Protein AF-A0A1H9B2A1-F1 (afdb_monomer)

Mean predicted aligned error: 6.53 Å

Radius of gyration: 15.72 Å; Cα contacts (8 Å, |Δi|>4): 58; chains: 1; bounding box: 48×24×34 Å

Structure (mmCIF, N/CA/C/O backbone):
data_AF-A0A1H9B2A1-F1
#
_entry.id   AF-A0A1H9B2A1-F1
#
loop_
_atom_site.group_PDB
_atom_site.id
_atom_site.type_symbol
_atom_site.label_atom_id
_atom_site.label_alt_id
_atom_site.label_comp_id
_atom_site.label_asym_id
_atom_site.label_entity_id
_atom_site.label_seq_id
_atom_site.pdbx_PDB_ins_code
_atom_site.Cartn_x
_atom_site.Cartn_y
_atom_site.Cartn_z
_atom_site.occupancy
_atom_site.B_iso_or_equiv
_atom_site.auth_seq_id
_atom_site.auth_comp_id
_atom_site.auth_asym_id
_atom_site.auth_atom_id
_atom_site.pdbx_PDB_model_num
ATOM 1 N N . MET A 1 1 ? 18.546 11.453 11.276 1.00 43.19 1 MET A N 1
ATOM 2 C CA . MET A 1 1 ? 18.548 10.022 10.905 1.00 43.19 1 MET A CA 1
ATOM 3 C C . MET A 1 1 ? 17.117 9.640 10.568 1.00 43.19 1 MET A C 1
ATOM 5 O O . MET A 1 1 ? 16.253 9.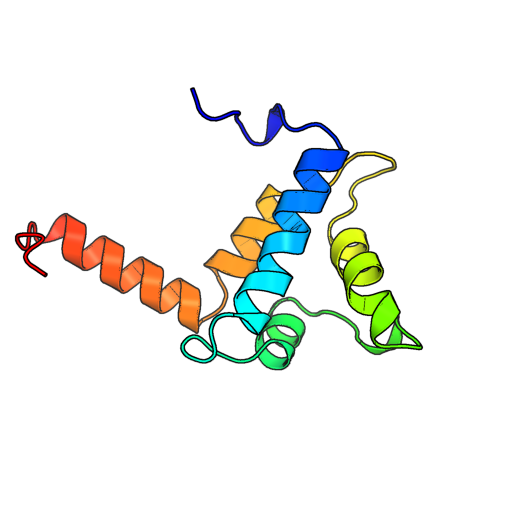992 11.368 1.00 43.19 1 MET A O 1
ATOM 9 N N . PRO A 1 2 ? 16.838 9.033 9.402 1.00 58.47 2 PRO A N 1
ATOM 10 C CA . PRO A 1 2 ? 15.506 8.504 9.115 1.00 58.47 2 PRO A CA 1
ATOM 11 C C . PRO A 1 2 ? 15.144 7.455 10.176 1.00 58.47 2 PRO A C 1
ATOM 13 O O . PRO A 1 2 ? 16.012 6.695 10.608 1.00 58.47 2 PRO A O 1
ATOM 16 N N . LYS A 1 3 ? 13.893 7.460 10.648 1.00 68.06 3 LYS A N 1
ATOM 17 C CA . LYS A 1 3 ? 13.412 6.449 11.600 1.00 68.06 3 LYS A CA 1
ATOM 18 C C . LYS A 1 3 ? 13.384 5.088 10.911 1.00 68.06 3 LYS A C 1
ATOM 20 O O . LYS A 1 3 ? 12.972 5.005 9.755 1.00 68.06 3 LYS A O 1
ATOM 25 N N . GLN A 1 4 ? 13.781 4.032 11.616 1.00 74.19 4 GLN A N 1
ATOM 26 C CA . GLN A 1 4 ? 13.534 2.677 11.128 1.00 74.19 4 GLN A CA 1
ATOM 27 C C . GLN A 1 4 ? 12.030 2.386 11.176 1.00 74.19 4 GLN A C 1
ATOM 29 O O . GLN A 1 4 ? 11.312 2.945 12.007 1.00 74.19 4 GLN A O 1
ATOM 34 N N . ILE A 1 5 ? 11.544 1.493 10.307 1.00 72.31 5 ILE A N 1
ATOM 35 C CA . ILE A 1 5 ? 10.123 1.097 10.268 1.00 72.31 5 ILE A CA 1
ATOM 36 C C . ILE A 1 5 ? 9.651 0.580 11.642 1.00 72.31 5 ILE A C 1
ATOM 38 O O . ILE A 1 5 ? 8.520 0.844 12.060 1.00 72.31 5 ILE A O 1
ATOM 42 N N . SER A 1 6 ? 10.544 -0.072 12.394 1.00 73.25 6 SER A N 1
ATOM 43 C CA . SER A 1 6 ? 10.311 -0.538 13.767 1.00 73.25 6 SER A CA 1
ATOM 44 C C . SER A 1 6 ? 10.024 0.575 14.782 1.00 73.25 6 SER A C 1
ATOM 46 O O . SER A 1 6 ? 9.397 0.298 15.805 1.00 73.25 6 SER A O 1
ATOM 48 N N . ASP A 1 7 ? 10.440 1.811 14.499 1.00 85.06 7 ASP A N 1
ATOM 49 C CA . ASP A 1 7 ? 10.350 2.961 15.409 1.00 85.06 7 ASP A CA 1
ATOM 50 C C . ASP A 1 7 ? 9.150 3.871 15.102 1.00 85.06 7 ASP A C 1
ATOM 52 O O . ASP A 1 7 ? 8.933 4.887 15.771 1.00 85.06 7 ASP A O 1
ATOM 56 N N . LEU A 1 8 ? 8.370 3.532 14.072 1.00 88.88 8 LEU A N 1
ATOM 57 C CA . LEU A 1 8 ? 7.188 4.291 13.688 1.00 88.88 8 LEU A CA 1
ATOM 58 C C . LEU A 1 8 ? 6.072 4.099 14.715 1.00 88.88 8 LEU A C 1
ATOM 60 O O . LEU A 1 8 ? 5.691 2.981 15.074 1.00 88.88 8 LEU A O 1
ATOM 64 N N . THR A 1 9 ? 5.488 5.211 15.145 1.00 94.62 9 THR A N 1
ATOM 65 C CA . THR A 1 9 ? 4.257 5.206 15.929 1.00 94.62 9 THR A CA 1
ATOM 66 C C . THR A 1 9 ? 3.110 4.589 15.121 1.00 94.62 9 THR A C 1
ATOM 68 O O . THR A 1 9 ? 3.125 4.607 13.888 1.00 94.62 9 THR A O 1
ATOM 71 N N . PRO A 1 10 ? 2.036 4.115 15.778 1.00 93.50 10 PRO A N 1
ATOM 72 C CA . PRO A 1 10 ? 0.885 3.557 15.071 1.00 93.50 10 PRO A CA 1
ATOM 73 C C . PRO A 1 10 ? 0.233 4.528 14.085 1.00 93.50 10 PRO A C 1
ATOM 75 O O . PRO A 1 10 ? -0.443 4.090 13.162 1.00 93.50 10 PRO A O 1
ATOM 78 N N . ARG A 1 11 ? 0.378 5.839 14.304 1.00 94.31 11 ARG A N 1
ATOM 79 C CA . ARG A 1 11 ? -0.089 6.867 13.375 1.00 94.31 11 ARG A CA 1
ATOM 80 C C . ARG A 1 11 ? 0.814 6.928 12.145 1.00 94.31 11 ARG A C 1
ATOM 82 O O . ARG A 1 11 ? 0.310 6.775 11.045 1.00 94.31 11 ARG A O 1
ATOM 89 N N . GLU A 1 12 ? 2.124 7.046 12.348 1.00 94.31 12 GLU A N 1
ATOM 90 C CA . GLU A 1 12 ? 3.106 7.085 11.257 1.00 94.31 12 GLU A CA 1
ATOM 91 C C . GLU A 1 12 ? 3.029 5.831 10.370 1.00 94.31 12 GLU A C 1
ATOM 93 O O . GLU A 1 12 ? 3.090 5.941 9.154 1.00 94.31 12 GLU A O 1
ATOM 98 N N . GLN A 1 13 ? 2.800 4.648 10.949 1.00 94.88 13 GLN A N 1
ATOM 99 C CA . GLN A 1 13 ? 2.596 3.418 10.171 1.00 94.88 13 GLN A CA 1
ATOM 100 C C . GLN A 1 13 ? 1.374 3.498 9.243 1.00 94.88 13 GLN A C 1
ATOM 102 O O . GLN A 1 13 ? 1.441 3.059 8.098 1.00 94.88 13 GLN A O 1
ATOM 107 N N . LYS A 1 14 ? 0.251 4.051 9.726 1.00 94.31 14 LYS A N 1
ATOM 108 C CA . LYS A 1 14 ? -0.939 4.254 8.884 1.00 94.31 14 LYS A CA 1
ATOM 109 C C . LYS A 1 14 ? -0.666 5.268 7.790 1.00 94.31 14 LYS A C 1
ATOM 111 O O . LYS A 1 14 ? -1.103 5.044 6.672 1.00 94.31 14 LYS A O 1
ATOM 116 N N . ASP A 1 15 ? 0.015 6.356 8.132 1.00 94.25 15 ASP A N 1
ATOM 117 C CA . ASP A 1 15 ? 0.302 7.443 7.201 1.00 94.25 15 ASP A CA 1
ATOM 118 C C . ASP A 1 15 ? 1.189 6.939 6.048 1.00 94.25 15 ASP A C 1
ATOM 120 O O . ASP A 1 15 ? 0.881 7.218 4.895 1.00 94.25 15 ASP A O 1
ATOM 124 N N . VAL A 1 16 ? 2.196 6.100 6.334 1.00 93.88 16 VAL A N 1
ATOM 125 C CA . VAL A 1 16 ? 3.015 5.424 5.304 1.00 93.88 16 VAL A CA 1
ATOM 126 C C . VAL A 1 16 ? 2.174 4.494 4.431 1.00 93.88 16 VAL A C 1
ATOM 128 O O . VAL A 1 16 ? 2.264 4.534 3.214 1.00 93.88 16 VAL A O 1
ATOM 131 N N . ILE A 1 17 ? 1.323 3.656 5.025 1.00 94.75 17 ILE A N 1
ATOM 132 C CA . ILE A 1 17 ? 0.479 2.751 4.232 1.00 94.75 17 ILE A CA 1
ATOM 133 C C . ILE A 1 17 ? -0.484 3.553 3.346 1.00 94.75 17 ILE A C 1
ATOM 135 O O . ILE A 1 17 ? -0.713 3.197 2.197 1.00 94.75 17 ILE A O 1
ATOM 139 N N . LEU A 1 18 ? -1.056 4.642 3.861 1.00 93.62 18 LEU A N 1
ATOM 140 C CA . LEU A 1 18 ? -1.976 5.486 3.105 1.00 93.62 18 LEU A CA 1
ATOM 141 C C . LEU A 1 18 ? -1.290 6.277 1.994 1.00 93.62 18 LEU A C 1
ATOM 143 O O . LEU A 1 18 ? -1.951 6.533 0.990 1.00 93.62 18 LEU A O 1
ATOM 147 N N . SER A 1 19 ? -0.012 6.644 2.140 1.00 91.56 19 SER A N 1
ATOM 148 C CA . SER A 1 19 ? 0.696 7.376 1.085 1.00 91.56 19 SER A CA 1
ATOM 149 C C . SER A 1 19 ? 0.753 6.572 -0.210 1.00 91.56 19 SER A C 1
ATOM 151 O O . SER A 1 19 ? 0.554 7.146 -1.270 1.00 91.56 19 SER A O 1
ATOM 153 N N . PHE A 1 20 ? 0.849 5.240 -0.126 1.00 88.38 20 PHE A N 1
ATOM 154 C CA . PHE A 1 20 ? 0.817 4.380 -1.311 1.00 88.38 20 PHE A CA 1
ATOM 155 C C . PHE A 1 20 ? -0.473 4.526 -2.120 1.00 88.38 20 PHE A C 1
ATOM 157 O O . PHE A 1 20 ? -0.428 4.386 -3.328 1.00 88.38 20 PHE A O 1
ATOM 164 N N . LEU A 1 21 ? -1.623 4.810 -1.490 1.00 85.12 21 LEU A N 1
ATOM 165 C CA . LEU A 1 21 ? -2.869 5.084 -2.221 1.00 85.12 21 LEU A CA 1
ATOM 166 C C . LEU A 1 21 ? -2.891 6.478 -2.856 1.00 85.12 21 LEU A C 1
ATOM 168 O O . LEU A 1 21 ? -3.574 6.667 -3.859 1.00 85.12 21 LEU A O 1
ATOM 172 N N . ILE A 1 22 ? -2.219 7.447 -2.234 1.00 81.19 22 ILE A N 1
ATOM 173 C CA . ILE A 1 22 ? -2.173 8.837 -2.702 1.00 81.19 22 ILE A CA 1
ATOM 174 C C . ILE A 1 22 ? -1.292 8.936 -3.946 1.00 81.19 22 ILE A C 1
ATOM 176 O O . ILE A 1 22 ? -1.673 9.628 -4.882 1.00 81.19 22 ILE A O 1
ATOM 180 N N . ASP A 1 23 ? -0.200 8.172 -4.008 1.00 78.81 23 ASP A N 1
ATOM 181 C CA . ASP A 1 23 ? 0.703 8.174 -5.163 1.00 78.81 23 ASP A CA 1
ATOM 182 C C . ASP A 1 23 ? -0.025 7.793 -6.471 1.00 78.81 23 ASP A C 1
ATOM 184 O O . ASP A 1 23 ? 0.242 8.380 -7.515 1.00 78.81 23 ASP A O 1
ATOM 188 N N . PHE A 1 24 ? -1.038 6.915 -6.414 1.00 74.00 24 PHE A N 1
ATOM 189 C CA . PHE A 1 24 ? -1.903 6.595 -7.566 1.00 74.00 24 PHE A CA 1
ATOM 190 C C . PHE A 1 24 ? -2.851 7.721 -7.990 1.00 74.00 24 PHE A C 1
ATOM 192 O O . PHE A 1 24 ? -3.364 7.698 -9.104 1.00 74.00 24 PHE A O 1
ATOM 199 N N . ALA A 1 25 ? -3.171 8.654 -7.093 1.00 66.06 25 ALA A N 1
ATOM 200 C CA . ALA A 1 25 ? -3.999 9.809 -7.430 1.00 66.06 25 ALA A CA 1
ATOM 201 C C . ALA A 1 25 ? -3.177 10.919 -8.102 1.00 66.06 25 ALA A C 1
ATOM 203 O O . ALA A 1 25 ? -3.744 11.710 -8.856 1.00 66.06 25 ALA A O 1
ATOM 204 N N . ASP A 1 26 ? -1.870 10.959 -7.829 1.00 65.06 26 ASP A N 1
ATOM 205 C CA . ASP A 1 26 ? -0.961 12.007 -8.295 1.00 65.06 26 ASP A CA 1
ATOM 206 C C . ASP A 1 26 ? -0.136 11.590 -9.534 1.00 65.06 26 ASP A C 1
ATOM 208 O O . ASP A 1 26 ? 0.318 12.463 -10.277 1.00 65.06 26 ASP A O 1
ATOM 212 N N . HIS A 1 27 ? 0.024 10.285 -9.808 1.00 63.72 27 HIS A N 1
ATOM 213 C CA . HIS A 1 27 ? 0.839 9.763 -10.913 1.00 63.72 27 HIS A CA 1
ATOM 214 C C . HIS A 1 27 ? 0.078 8.749 -11.794 1.00 63.72 27 HIS A C 1
ATOM 216 O O . HIS A 1 27 ? -0.068 7.584 -11.439 1.00 63.72 27 HIS A O 1
ATOM 222 N N . ASP A 1 28 ? -0.346 9.180 -12.990 1.00 59.75 28 ASP A N 1
ATOM 223 C CA . ASP A 1 28 ? -1.037 8.345 -14.000 1.00 59.75 28 ASP A CA 1
ATOM 224 C C . ASP A 1 28 ? -0.096 7.380 -14.767 1.00 59.75 28 ASP A C 1
ATOM 226 O O . ASP A 1 28 ? -0.552 6.570 -15.576 1.00 59.75 28 ASP A O 1
ATOM 230 N N . GLU A 1 29 ? 1.226 7.477 -14.579 1.00 61.25 29 GLU A N 1
ATOM 231 C CA . GLU A 1 29 ? 2.209 6.896 -15.512 1.00 61.25 29 GLU A CA 1
ATOM 232 C C . GLU A 1 29 ? 2.618 5.445 -15.203 1.00 61.25 29 GLU A C 1
ATOM 234 O O . GLU A 1 29 ? 2.993 4.714 -16.121 1.00 61.25 29 GLU A O 1
ATOM 239 N N . GLU A 1 30 ? 2.519 4.990 -13.949 1.00 66.06 30 GLU A N 1
ATOM 240 C CA . GLU A 1 30 ? 3.045 3.679 -13.522 1.00 66.06 30 GLU A CA 1
ATOM 241 C C . GLU A 1 30 ? 1.948 2.622 -13.282 1.00 66.06 30 GLU A C 1
ATOM 243 O O . GLU A 1 30 ? 2.230 1.527 -12.808 1.00 66.06 30 GLU A O 1
ATOM 248 N N . GLY A 1 31 ? 0.702 2.904 -13.683 1.00 71.62 31 GLY A N 1
ATOM 249 C CA . GLY A 1 31 ? -0.444 1.988 -13.631 1.00 71.62 31 GLY A CA 1
ATOM 250 C C . GLY A 1 31 ? -1.600 2.513 -12.777 1.00 71.62 31 GLY A C 1
ATOM 251 O O . GLY A 1 31 ? -1.463 3.492 -12.053 1.00 71.62 31 GLY A O 1
ATOM 252 N N . ASP A 1 32 ? -2.768 1.874 -12.870 1.00 84.56 32 ASP A N 1
ATOM 253 C CA . ASP A 1 32 ? -3.968 2.348 -12.175 1.00 84.56 32 ASP A CA 1
ATOM 254 C C . ASP A 1 32 ? -4.173 1.679 -10.806 1.00 84.56 32 ASP A C 1
ATOM 256 O O . ASP A 1 32 ? -3.806 0.520 -10.579 1.00 84.56 32 ASP A O 1
ATOM 260 N N . LEU A 1 33 ? -4.838 2.400 -9.899 1.00 88.12 33 LEU A N 1
ATOM 261 C CA . LEU A 1 33 ? -5.152 1.935 -8.549 1.00 88.12 33 LEU A CA 1
ATOM 262 C C . LEU A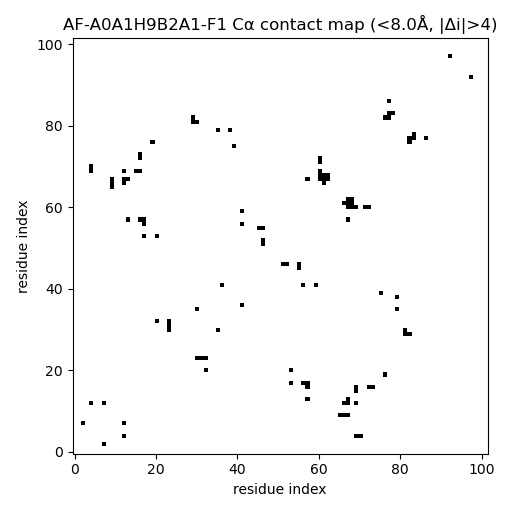 1 33 ? -5.886 0.581 -8.525 1.00 88.12 33 LEU A C 1
ATOM 264 O O . LEU A 1 33 ? -5.635 -0.229 -7.634 1.00 88.12 33 LEU A O 1
ATOM 268 N N . LEU A 1 34 ? -6.802 0.311 -9.462 1.00 89.62 34 LEU A N 1
ATOM 269 C CA . LEU A 1 34 ? -7.564 -0.942 -9.459 1.00 89.62 34 LEU A CA 1
ATOM 270 C C . LEU A 1 34 ? -6.660 -2.135 -9.774 1.00 89.62 34 LEU A C 1
ATOM 272 O O . LEU A 1 34 ? -6.800 -3.179 -9.137 1.00 89.62 34 LEU A O 1
ATOM 276 N N . SER A 1 35 ? -5.709 -1.972 -10.693 1.00 91.06 35 SER A N 1
ATOM 277 C CA . SER A 1 35 ? -4.721 -3.003 -11.020 1.00 91.06 35 SER A CA 1
ATOM 278 C C . SER A 1 35 ? -3.796 -3.323 -9.838 1.00 91.06 35 SER A C 1
ATOM 280 O O . SER A 1 35 ? -3.489 -4.491 -9.588 1.00 91.06 35 SER A O 1
ATOM 282 N N . TYR A 1 36 ? -3.412 -2.314 -9.049 1.00 92.62 36 TYR A N 1
ATOM 283 C CA . TYR A 1 36 ? -2.651 -2.529 -7.821 1.00 92.62 36 TYR A CA 1
ATOM 284 C C . TYR A 1 36 ? -3.489 -3.232 -6.747 1.00 92.62 36 TYR A C 1
ATOM 286 O O . TYR A 1 36 ? -3.024 -4.178 -6.108 1.00 92.62 36 TYR A O 1
ATOM 294 N N . LEU A 1 37 ? -4.749 -2.822 -6.570 1.00 94.25 37 LEU A N 1
ATOM 295 C CA . LEU A 1 37 ? -5.666 -3.481 -5.638 1.00 94.25 37 LEU A CA 1
ATOM 296 C C . LEU A 1 37 ? -5.885 -4.959 -6.002 1.00 94.25 37 LEU A C 1
ATOM 298 O O . LEU A 1 37 ? -5.927 -5.796 -5.098 1.00 94.25 37 LEU A O 1
ATOM 302 N N . ASP A 1 38 ? -5.972 -5.296 -7.290 1.00 94.62 38 ASP A N 1
ATOM 303 C CA . ASP A 1 38 ? -6.037 -6.685 -7.757 1.00 94.62 38 ASP A CA 1
ATOM 304 C C . ASP A 1 38 ? -4.730 -7.445 -7.473 1.00 94.62 38 ASP A C 1
ATOM 306 O O . ASP A 1 38 ? -4.768 -8.530 -6.890 1.00 94.62 38 ASP A O 1
ATOM 310 N N . HIS A 1 39 ? -3.570 -6.839 -7.764 1.00 94.56 39 HIS A N 1
ATOM 311 C CA . HIS A 1 39 ? -2.250 -7.429 -7.503 1.00 94.56 39 HIS A CA 1
ATOM 312 C C . HIS A 1 39 ? -2.077 -7.871 -6.047 1.00 94.56 39 HIS A C 1
ATOM 314 O O . HIS A 1 39 ? -1.658 -8.998 -5.777 1.00 94.56 39 HIS A O 1
ATOM 320 N N . ILE A 1 40 ? -2.444 -7.011 -5.096 1.00 95.75 40 ILE A N 1
ATOM 321 C CA . ILE A 1 40 ? -2.318 -7.327 -3.669 1.00 95.75 40 ILE A CA 1
ATOM 322 C C . ILE A 1 40 ? -3.443 -8.248 -3.168 1.00 95.75 40 ILE A C 1
ATOM 324 O O . ILE A 1 40 ? -3.486 -8.581 -1.978 1.00 95.75 40 ILE A O 1
ATOM 328 N N . GLY A 1 41 ? -4.399 -8.628 -4.020 1.00 96.19 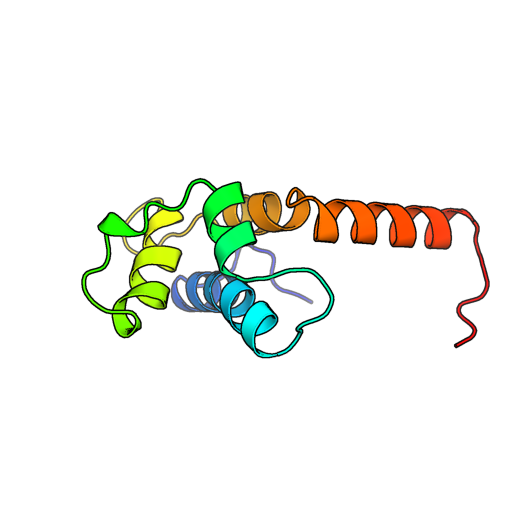41 GLY A N 1
ATOM 329 C CA . GLY A 1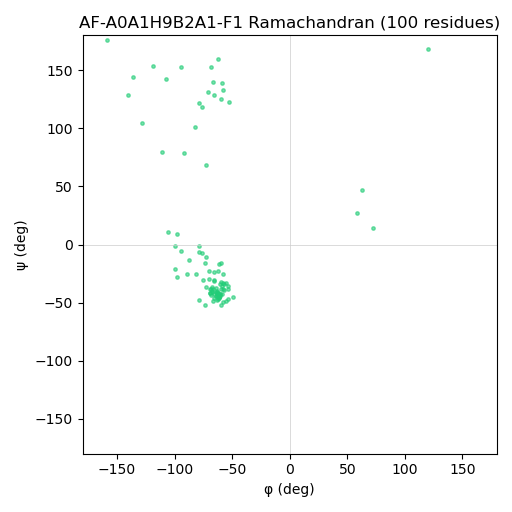 41 ? -5.579 -9.407 -3.651 1.00 96.19 41 GLY A CA 1
ATOM 330 C C . GLY A 1 41 ? -6.471 -8.660 -2.659 1.00 96.19 41 GLY A C 1
ATOM 331 O O . GLY A 1 41 ? -6.820 -9.187 -1.596 1.00 96.19 41 GLY A O 1
ATOM 332 N N . PHE A 1 42 ? -6.753 -7.384 -2.918 1.00 96.25 42 PHE A N 1
ATOM 333 C CA . PHE A 1 42 ? -7.682 -6.590 -2.121 1.00 96.25 42 PHE A CA 1
ATOM 334 C C . PHE A 1 42 ? -9.130 -6.920 -2.507 1.00 96.25 42 PHE A C 1
ATOM 336 O O . PHE A 1 42 ? -9.540 -6.749 -3.651 1.00 96.25 42 PHE A O 1
ATOM 343 N N . ASP A 1 43 ? -9.941 -7.360 -1.544 1.00 94.94 43 ASP A N 1
ATOM 344 C CA . ASP A 1 43 ? -11.352 -7.650 -1.801 1.00 94.94 43 ASP A CA 1
ATOM 345 C C . ASP A 1 43 ? -12.190 -6.367 -1.741 1.00 94.94 43 ASP A C 1
ATOM 347 O O . ASP A 1 43 ? -12.558 -5.903 -0.665 1.00 94.94 43 ASP A O 1
ATOM 351 N N . LEU A 1 44 ? -12.545 -5.806 -2.899 1.00 92.81 44 LEU A N 1
ATOM 352 C CA . LEU A 1 44 ? -13.386 -4.605 -2.988 1.00 92.81 44 LEU A CA 1
ATOM 353 C C . LEU A 1 44 ? -14.791 -4.779 -2.386 1.00 92.81 44 LEU A C 1
ATOM 355 O O . LEU A 1 44 ? -15.447 -3.786 -2.083 1.00 92.81 44 LEU A O 1
ATOM 359 N N . ARG A 1 45 ? -15.270 -6.007 -2.150 1.00 94.25 45 ARG A N 1
ATOM 360 C CA . ARG A 1 45 ? -16.594 -6.245 -1.541 1.00 94.25 45 ARG A CA 1
ATOM 361 C C . ARG A 1 45 ? -16.629 -5.907 -0.051 1.00 94.25 45 ARG A C 1
ATOM 363 O O . ARG A 1 45 ? -17.709 -5.869 0.537 1.00 94.25 45 ARG A O 1
ATOM 370 N N . VAL A 1 46 ? -15.471 -5.670 0.572 1.00 93.81 46 VAL A N 1
ATOM 371 C CA . VAL A 1 46 ? -15.388 -5.265 1.985 1.00 93.81 46 VAL A CA 1
ATOM 372 C C . VAL A 1 46 ? -15.818 -3.816 2.212 1.00 93.81 46 VAL A C 1
ATOM 374 O O . VAL A 1 46 ? -16.087 -3.442 3.353 1.00 93.81 46 VAL A O 1
ATOM 377 N N . ILE A 1 47 ? -15.895 -3.011 1.148 1.00 95.56 47 ILE A N 1
ATOM 378 C CA . ILE A 1 47 ? -16.368 -1.628 1.198 1.00 95.56 47 ILE A CA 1
ATOM 379 C C . ILE A 1 47 ? -17.750 -1.508 0.553 1.00 95.56 47 ILE A C 1
ATOM 381 O O . ILE A 1 47 ? -18.065 -2.151 -0.445 1.00 95.56 47 ILE A O 1
ATOM 385 N N . ARG A 1 48 ? -18.593 -0.659 1.136 1.00 95.56 48 ARG A N 1
ATOM 386 C CA . ARG A 1 48 ? -19.905 -0.258 0.608 1.00 95.56 48 ARG A CA 1
ATOM 387 C C . ARG A 1 48 ? -19.828 1.078 -0.120 1.00 95.56 48 ARG A C 1
ATOM 389 O O . ARG A 1 48 ? -20.628 1.341 -1.015 1.00 95.56 48 ARG A O 1
ATOM 396 N N . HIS A 1 49 ? -18.881 1.928 0.272 1.00 95.25 49 HIS A N 1
ATOM 397 C CA . HIS A 1 49 ? -18.681 3.257 -0.295 1.00 95.25 49 HIS A CA 1
ATOM 398 C C . HIS A 1 49 ? -17.194 3.534 -0.535 1.00 95.25 49 HIS A C 1
ATOM 400 O O . HIS A 1 49 ? -16.363 3.190 0.297 1.00 95.25 49 HIS A O 1
ATOM 406 N N . VAL A 1 50 ? -16.857 4.254 -1.612 1.00 90.12 50 VAL A N 1
ATOM 407 C CA . VAL A 1 50 ? -15.461 4.616 -1.955 1.00 90.12 50 VAL A CA 1
ATOM 408 C C . VAL A 1 50 ? -14.730 5.318 -0.805 1.00 90.12 50 VAL A C 1
ATOM 410 O O . VAL A 1 50 ? -13.558 5.052 -0.568 1.00 90.12 50 VAL A O 1
ATOM 413 N N . LYS A 1 51 ? -15.428 6.143 -0.014 1.00 93.50 51 LYS A N 1
ATOM 414 C CA . LYS A 1 51 ? -14.857 6.812 1.173 1.00 93.50 51 LYS A CA 1
ATOM 415 C C . LYS A 1 51 ? -14.317 5.851 2.246 1.00 93.50 51 LYS A C 1
ATOM 417 O O . LYS A 1 51 ? -13.608 6.283 3.147 1.00 93.50 51 LYS A O 1
ATOM 422 N N . GLU A 1 52 ? -14.690 4.574 2.194 1.00 95.38 52 GLU A N 1
ATOM 423 C CA . GLU A 1 52 ? -14.240 3.534 3.126 1.00 95.38 52 GLU A CA 1
ATOM 424 C C . GLU A 1 52 ? -12.930 2.879 2.668 1.00 95.38 52 GLU A C 1
ATOM 426 O O . GLU A 1 52 ? -12.280 2.211 3.474 1.00 95.38 52 GLU A O 1
ATOM 431 N N . LEU A 1 53 ? -12.514 3.098 1.413 1.00 93.56 53 LEU A N 1
ATOM 432 C CA . LEU A 1 53 ? -11.315 2.499 0.830 1.00 93.56 53 LEU A CA 1
ATOM 433 C C . LEU A 1 53 ? -10.049 2.772 1.659 1.00 93.56 53 LEU A C 1
ATOM 435 O O . LEU A 1 53 ? -9.385 1.794 1.995 1.00 93.56 53 LEU A O 1
ATOM 439 N N . PRO A 1 54 ? -9.731 4.012 2.094 1.00 93.81 54 PRO A N 1
ATOM 440 C CA . PRO A 1 54 ? -8.519 4.257 2.881 1.00 93.81 54 PRO A CA 1
ATOM 441 C C . PRO A 1 54 ? -8.488 3.445 4.184 1.00 93.81 54 PRO A C 1
ATOM 443 O O . PRO A 1 54 ? -7.476 2.848 4.550 1.00 93.81 54 PRO A O 1
ATOM 446 N N . ALA A 1 55 ? -9.628 3.369 4.877 1.00 94.75 55 ALA A N 1
ATOM 447 C CA . ALA A 1 55 ? -9.738 2.632 6.130 1.00 94.75 55 ALA A CA 1
ATOM 448 C C . ALA A 1 55 ? -9.631 1.114 5.916 1.00 94.75 55 ALA A C 1
ATOM 450 O O . ALA A 1 55 ? -8.954 0.431 6.689 1.00 94.75 55 ALA A O 1
ATOM 451 N N . ALA A 1 56 ? -10.275 0.587 4.873 1.00 95.94 56 ALA A N 1
ATOM 452 C CA . ALA A 1 56 ? -10.228 -0.830 4.531 1.00 95.94 56 ALA A CA 1
ATOM 453 C C . ALA A 1 56 ? -8.839 -1.260 4.027 1.00 95.94 56 ALA A C 1
ATOM 455 O O . ALA A 1 56 ? -8.350 -2.324 4.407 1.00 95.94 56 ALA A O 1
ATOM 456 N N . PHE A 1 57 ? -8.168 -0.403 3.257 1.00 95.50 57 PHE A N 1
ATOM 457 C CA . PHE A 1 57 ? -6.796 -0.600 2.799 1.00 95.50 57 PHE A CA 1
ATOM 458 C C . PHE A 1 57 ? -5.822 -0.720 3.971 1.00 95.50 57 PHE A C 1
ATOM 460 O O . PHE A 1 57 ? -5.140 -1.732 4.113 1.00 95.50 57 PHE A O 1
ATOM 467 N N . VAL A 1 58 ? -5.845 0.236 4.902 1.00 95.44 58 VAL A N 1
ATOM 468 C CA . VAL A 1 58 ? -5.036 0.174 6.130 1.00 95.44 58 VAL A CA 1
ATOM 469 C C . VAL A 1 58 ? -5.362 -1.069 6.966 1.00 95.44 58 VAL A C 1
ATOM 471 O O . VAL A 1 58 ? -4.476 -1.665 7.582 1.00 95.44 58 VAL A O 1
ATOM 474 N N . ALA A 1 59 ? -6.628 -1.494 6.998 1.00 95.56 59 ALA A N 1
ATOM 475 C CA . ALA A 1 59 ? -7.042 -2.677 7.743 1.00 95.56 59 ALA A CA 1
ATOM 476 C C . ALA A 1 59 ? -6.458 -3.989 7.186 1.00 95.56 59 ALA A C 1
ATOM 478 O O . A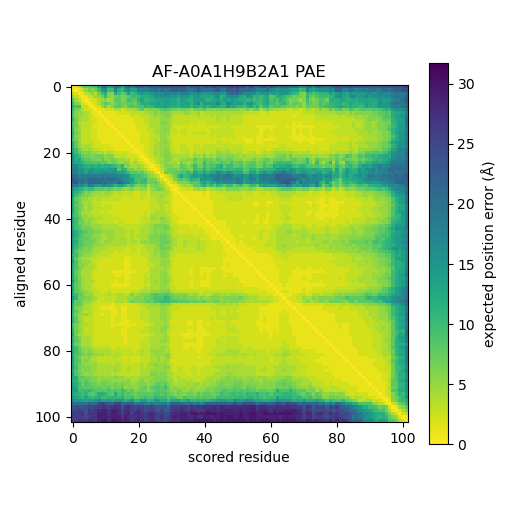LA A 1 59 ? -6.191 -4.887 7.987 1.00 95.56 59 ALA A O 1
ATOM 479 N N . LYS A 1 60 ? -6.196 -4.093 5.872 1.00 95.81 60 LYS A N 1
ATOM 480 C CA . LYS A 1 60 ? -5.539 -5.262 5.247 1.00 95.81 60 LYS A CA 1
ATOM 481 C C . LYS A 1 60 ? -4.168 -5.561 5.857 1.00 95.81 60 LYS A C 1
ATOM 48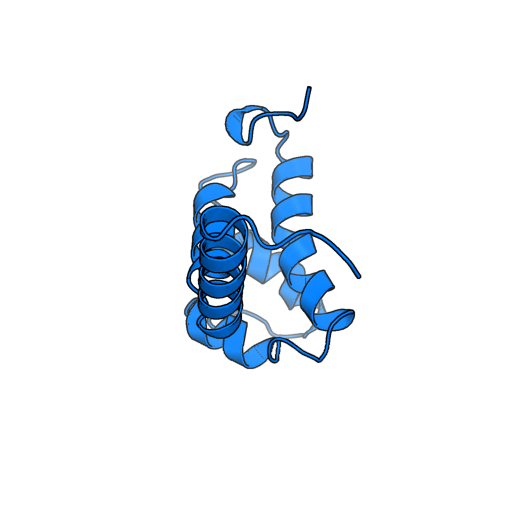3 O O . LYS A 1 60 ? -3.797 -6.725 5.989 1.00 95.81 60 LYS A O 1
ATOM 488 N N . TYR A 1 61 ? -3.452 -4.519 6.272 1.00 96.69 61 TYR A N 1
ATOM 489 C CA . TYR A 1 61 ? -2.112 -4.613 6.851 1.00 96.69 61 TYR A CA 1
ATOM 490 C C . TYR A 1 61 ? -2.116 -4.589 8.384 1.00 96.69 61 TYR A C 1
ATOM 492 O O . TYR A 1 61 ? -1.072 -4.458 9.015 1.00 96.69 61 TYR A O 1
ATOM 500 N N . ARG A 1 62 ? -3.276 -4.680 9.042 1.00 96.31 62 ARG A N 1
ATOM 501 C CA . ARG A 1 62 ? -3.337 -4.642 10.507 1.00 96.31 62 ARG A CA 1
ATOM 502 C C . ARG A 1 62 ? -2.897 -5.981 11.101 1.00 96.31 62 ARG A C 1
ATOM 504 O O . ARG A 1 62 ? -3.599 -6.976 10.961 1.00 96.31 62 ARG A O 1
ATOM 511 N N . LEU A 1 63 ? -1.816 -5.973 11.882 1.00 93.69 63 LEU A N 1
ATOM 512 C CA . LEU A 1 63 ? -1.383 -7.137 12.668 1.00 93.69 63 LEU A CA 1
ATOM 513 C C . LEU A 1 63 ? -2.224 -7.288 13.939 1.00 93.69 63 LEU A C 1
ATOM 515 O O . LEU A 1 63 ? -2.708 -8.365 14.272 1.00 93.69 63 LEU A O 1
ATOM 519 N N . LYS A 1 64 ? -2.391 -6.182 14.670 1.00 92.75 64 LYS A N 1
ATOM 520 C CA . LYS A 1 64 ? -3.221 -6.078 15.878 1.00 92.75 64 LYS A CA 1
ATOM 521 C C . LYS A 1 64 ? -3.591 -4.619 16.135 1.00 92.75 64 LYS A C 1
ATOM 523 O O . LYS A 1 64 ? -3.147 -3.722 15.421 1.00 92.75 64 LYS A O 1
ATOM 528 N N . THR A 1 65 ? -4.405 -4.358 17.153 1.00 90.56 65 THR A N 1
ATOM 529 C CA . THR A 1 65 ? -4.754 -2.986 17.551 1.00 90.56 65 THR A CA 1
ATOM 530 C C . THR A 1 65 ? -3.493 -2.148 17.762 1.00 90.56 65 THR A C 1
ATOM 532 O O . THR A 1 65 ? -2.630 -2.510 18.558 1.00 90.56 65 THR A O 1
ATOM 535 N N . GLY A 1 66 ? -3.389 -1.040 17.023 1.00 89.81 66 GLY A N 1
ATOM 536 C CA . G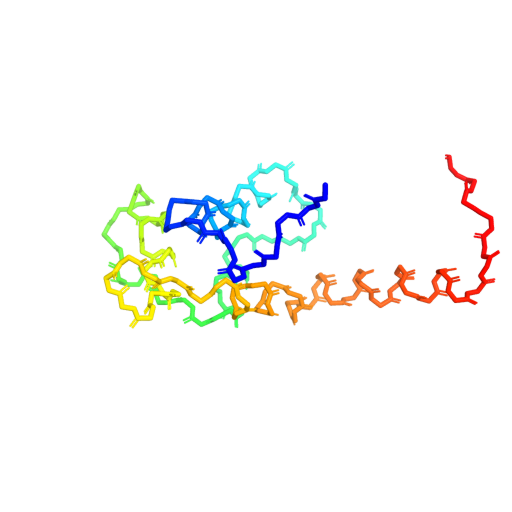LY A 1 66 ? -2.249 -0.127 17.098 1.00 89.81 66 GLY A CA 1
ATOM 537 C C . GLY A 1 66 ? -0.952 -0.646 16.472 1.00 89.81 66 GLY A C 1
ATOM 538 O O . GLY A 1 66 ? 0.088 -0.065 16.743 1.00 89.81 66 GLY A O 1
ATOM 539 N N . LYS A 1 67 ? -0.970 -1.715 15.664 1.00 94.12 67 LYS A N 1
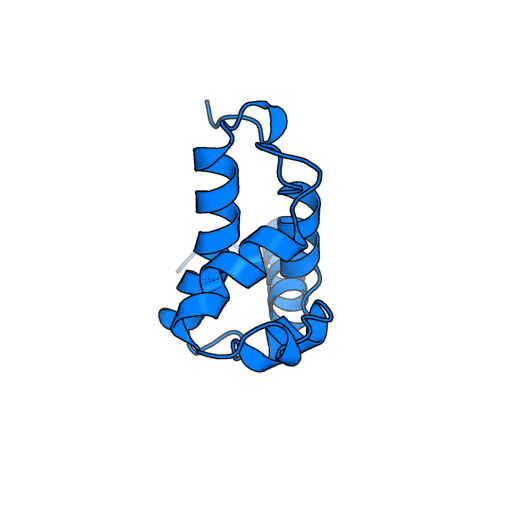ATOM 540 C CA . LYS A 1 67 ? 0.225 -2.187 14.950 1.00 94.12 67 LYS A CA 1
ATOM 541 C C . LYS A 1 67 ? -0.113 -2.641 13.532 1.00 94.12 67 LYS A C 1
ATOM 543 O O . LYS A 1 67 ? -0.989 -3.491 13.349 1.00 94.12 67 LYS A O 1
ATOM 548 N N . TYR A 1 68 ? 0.627 -2.113 12.566 1.00 96.06 68 TYR A N 1
ATOM 549 C CA . TYR A 1 68 ? 0.480 -2.412 11.146 1.00 96.06 68 TYR A CA 1
ATOM 550 C C . TYR A 1 68 ? 1.751 -3.041 10.578 1.00 96.06 68 TYR A C 1
ATOM 552 O O . TYR A 1 68 ? 2.844 -2.845 11.107 1.00 96.06 68 TYR A O 1
ATOM 560 N N . ASP A 1 69 ? 1.574 -3.827 9.525 1.00 95.88 69 ASP A N 1
ATOM 561 C CA . ASP A 1 69 ? 2.626 -4.496 8.773 1.00 95.88 69 ASP A CA 1
ATOM 562 C C . ASP A 1 69 ? 3.068 -3.607 7.607 1.00 95.88 69 ASP A C 1
ATOM 564 O O . ASP A 1 69 ? 2.604 -3.747 6.474 1.00 95.88 69 ASP A O 1
ATOM 568 N N . VAL A 1 70 ? 3.898 -2.613 7.927 1.00 95.62 70 VAL A N 1
ATOM 569 C CA . VAL A 1 70 ? 4.426 -1.665 6.935 1.00 95.62 70 VAL A CA 1
ATOM 570 C C . VAL A 1 70 ? 5.381 -2.368 5.972 1.00 95.62 70 VAL A C 1
ATOM 572 O O . VAL A 1 70 ? 5.352 -2.072 4.783 1.00 95.62 70 VAL A O 1
ATOM 575 N N . ASP A 1 71 ? 6.165 -3.332 6.461 1.00 94.56 71 ASP A N 1
ATOM 576 C CA . ASP A 1 71 ? 7.097 -4.105 5.636 1.00 94.56 71 ASP A CA 1
ATOM 577 C C . ASP A 1 71 ? 6.347 -4.902 4.568 1.00 94.56 71 ASP A C 1
ATOM 579 O O . ASP A 1 71 ? 6.718 -4.869 3.397 1.00 94.56 71 ASP A O 1
ATOM 583 N N . ARG A 1 72 ? 5.238 -5.556 4.939 1.00 95.62 72 ARG A N 1
ATOM 584 C CA . ARG A 1 72 ? 4.370 -6.217 3.962 1.00 95.62 72 ARG A CA 1
ATOM 585 C C . ARG A 1 72 ? 3.789 -5.234 2.952 1.00 95.62 72 ARG A C 1
ATOM 587 O O . ARG A 1 72 ? 3.786 -5.544 1.770 1.00 95.62 72 ARG A O 1
ATOM 594 N N . ALA A 1 73 ? 3.295 -4.079 3.397 1.00 95.44 73 ALA A N 1
ATOM 595 C CA . ALA A 1 73 ? 2.729 -3.085 2.486 1.00 95.44 73 ALA A CA 1
ATOM 596 C C . ALA A 1 73 ? 3.774 -2.562 1.485 1.00 95.44 73 ALA A C 1
ATOM 598 O O . ALA A 1 73 ? 3.478 -2.429 0.301 1.00 95.44 73 ALA A O 1
ATOM 599 N N . ALA A 1 74 ? 5.002 -2.312 1.947 1.00 94.19 74 ALA A N 1
ATOM 600 C CA . ALA A 1 74 ? 6.111 -1.900 1.095 1.00 94.19 74 ALA A CA 1
ATOM 601 C C . ALA A 1 74 ? 6.540 -3.018 0.134 1.00 94.19 74 ALA A C 1
ATOM 603 O O . ALA A 1 74 ? 6.814 -2.748 -1.030 1.00 94.19 74 ALA A O 1
ATOM 604 N N . ASN A 1 75 ? 6.568 -4.272 0.598 1.00 95.50 75 ASN A N 1
ATOM 605 C CA . ASN A 1 75 ? 6.863 -5.420 -0.253 1.00 95.50 75 ASN A CA 1
ATOM 606 C C . ASN A 1 75 ? 5.801 -5.600 -1.344 1.00 95.50 75 ASN A C 1
ATOM 608 O O . ASN A 1 75 ? 6.161 -5.749 -2.503 1.00 95.50 75 ASN A O 1
ATOM 612 N N . ASP A 1 76 ? 4.517 -5.553 -0.982 1.00 96.06 76 ASP A N 1
ATOM 613 C CA . ASP A 1 76 ? 3.400 -5.669 -1.925 1.00 96.06 76 ASP A CA 1
ATOM 614 C C . ASP A 1 76 ? 3.492 -4.582 -3.022 1.00 96.06 76 ASP A C 1
ATOM 616 O O . ASP A 1 76 ? 3.292 -4.879 -4.198 1.00 96.06 76 ASP A O 1
ATOM 620 N N . LEU A 1 77 ? 3.888 -3.351 -2.668 1.00 93.31 77 LEU A N 1
ATOM 621 C CA . LEU A 1 77 ? 4.171 -2.287 -3.639 1.00 93.31 77 LEU A CA 1
ATOM 622 C C . LEU A 1 77 ? 5.408 -2.591 -4.500 1.00 93.31 77 LEU A C 1
ATOM 624 O O . LEU A 1 77 ? 5.347 -2.499 -5.722 1.00 93.31 77 LEU A O 1
ATOM 628 N N . ALA A 1 78 ? 6.525 -2.981 -3.882 1.00 93.50 78 ALA A N 1
ATOM 629 C CA . ALA A 1 78 ? 7.790 -3.233 -4.573 1.00 93.50 78 ALA A CA 1
ATOM 630 C C . ALA A 1 78 ? 7.736 -4.432 -5.535 1.00 93.50 78 ALA A C 1
ATOM 632 O O . ALA A 1 78 ? 8.531 -4.508 -6.470 1.00 93.50 78 ALA A O 1
ATOM 633 N N . THR A 1 79 ? 6.817 -5.375 -5.313 1.00 95.44 79 THR A N 1
ATOM 634 C CA . THR A 1 79 ? 6.614 -6.541 -6.185 1.00 95.44 79 THR A CA 1
ATOM 635 C C . THR A 1 79 ? 5.529 -6.346 -7.238 1.00 95.44 79 THR A C 1
ATOM 637 O O . THR A 1 79 ? 5.347 -7.220 -8.091 1.00 95.44 79 THR A O 1
ATOM 640 N N . TRP A 1 80 ? 4.809 -5.225 -7.206 1.00 94.00 80 TRP A N 1
ATOM 641 C CA . TRP A 1 80 ? 3.822 -4.912 -8.229 1.00 94.00 80 TRP A CA 1
ATOM 642 C C . TRP A 1 80 ? 4.534 -4.698 -9.576 1.00 94.00 80 TRP A C 1
ATOM 644 O O . TRP A 1 80 ? 5.499 -3.935 -9.614 1.00 94.00 80 TRP A O 1
ATOM 654 N N . PRO A 1 81 ? 4.123 -5.357 -10.684 1.00 92.94 81 PRO A N 1
ATOM 655 C CA . PRO A 1 81 ? 4.927 -5.426 -11.905 1.00 92.94 81 PRO A CA 1
ATOM 656 C C . PRO A 1 81 ? 5.501 -4.105 -12.444 1.00 92.94 81 PRO A C 1
ATOM 658 O O . PRO A 1 81 ? 6.685 -4.111 -12.784 1.00 92.94 81 PRO A O 1
ATOM 661 N N . PRO A 1 82 ? 4.752 -2.987 -12.522 1.00 89.38 82 PRO A N 1
ATOM 662 C CA . PRO A 1 82 ? 5.322 -1.734 -13.022 1.00 89.38 82 PRO A CA 1
ATOM 663 C C . PRO A 1 82 ? 6.384 -1.148 -12.082 1.00 89.38 82 PRO A C 1
ATOM 665 O O . PRO A 1 82 ? 7.454 -0.754 -12.541 1.00 89.38 82 PRO A O 1
ATOM 668 N N . ILE A 1 83 ? 6.158 -1.187 -10.768 1.00 90.44 83 ILE A N 1
ATOM 669 C CA . ILE A 1 83 ? 7.134 -0.718 -9.774 1.00 90.44 83 ILE A CA 1
ATOM 670 C C . ILE A 1 83 ? 8.353 -1.641 -9.724 1.00 90.44 83 ILE A C 1
ATOM 672 O O . ILE A 1 83 ? 9.487 -1.172 -9.689 1.00 90.44 83 ILE A O 1
ATOM 676 N N . ALA A 1 84 ? 8.147 -2.957 -9.783 1.00 92.19 84 ALA A N 1
ATOM 677 C CA . ALA A 1 84 ? 9.229 -3.934 -9.817 1.00 92.19 84 ALA A CA 1
ATOM 678 C C . ALA A 1 84 ? 10.132 -3.737 -11.047 1.00 92.19 84 ALA A C 1
ATOM 680 O O . ALA A 1 84 ? 11.359 -3.782 -10.928 1.00 92.19 84 ALA A O 1
ATOM 681 N N . ALA A 1 85 ? 9.535 -3.478 -12.217 1.00 90.50 85 ALA A N 1
ATOM 682 C CA . ALA A 1 85 ? 10.275 -3.136 -13.428 1.00 90.50 85 ALA A CA 1
ATOM 683 C C . ALA A 1 85 ? 11.077 -1.844 -13.232 1.00 90.50 85 ALA A C 1
ATOM 685 O O . ALA A 1 85 ? 12.276 -1.820 -13.515 1.00 90.50 85 ALA A O 1
ATOM 686 N N . ARG A 1 86 ? 10.457 -0.809 -12.653 1.00 89.44 86 ARG A N 1
ATOM 687 C CA . ARG A 1 86 ? 11.121 0.470 -12.393 1.00 89.44 86 ARG A CA 1
ATOM 688 C C . ARG A 1 86 ? 12.300 0.345 -11.427 1.00 89.44 86 ARG A C 1
ATOM 690 O O . ARG A 1 86 ? 13.363 0.911 -11.670 1.00 89.44 86 ARG A O 1
ATOM 697 N N . ILE A 1 87 ? 12.148 -0.436 -10.359 1.00 90.44 87 ILE A N 1
ATOM 698 C CA . ILE A 1 87 ? 13.231 -0.740 -9.415 1.00 90.44 87 ILE A CA 1
ATOM 699 C C . ILE A 1 87 ? 14.384 -1.451 -10.135 1.00 90.44 87 ILE A C 1
ATOM 701 O O . ILE A 1 87 ? 15.545 -1.094 -9.920 1.00 90.44 87 ILE A O 1
ATOM 705 N N . ALA A 1 88 ? 14.091 -2.431 -10.996 1.00 91.81 88 ALA A N 1
ATOM 706 C CA . ALA A 1 88 ? 15.114 -3.150 -11.753 1.00 91.81 88 ALA A CA 1
ATOM 707 C C . ALA A 1 88 ? 15.884 -2.225 -12.712 1.00 91.81 88 ALA A C 1
ATOM 709 O O . ALA A 1 88 ? 17.113 -2.268 -12.728 1.00 91.81 88 ALA A O 1
ATOM 710 N N . GLU A 1 89 ? 15.184 -1.348 -13.440 1.00 90.81 89 GLU A N 1
ATOM 711 C CA . GLU A 1 89 ? 15.798 -0.340 -14.316 1.00 90.81 89 GLU A CA 1
ATOM 712 C C . GLU A 1 89 ? 16.740 0.594 -13.549 1.00 90.81 89 GLU A C 1
ATOM 714 O O . GLU A 1 89 ? 17.884 0.801 -13.957 1.00 90.81 89 GLU A O 1
ATOM 719 N N . LEU A 1 90 ? 16.278 1.144 -12.420 1.00 90.62 90 LEU A N 1
ATOM 720 C CA . LEU A 1 90 ? 17.071 2.054 -11.589 1.00 90.62 90 LEU A CA 1
ATOM 721 C C . LEU A 1 90 ? 18.295 1.349 -10.990 1.00 90.62 90 LEU A C 1
ATOM 723 O O . LEU A 1 90 ? 19.391 1.907 -10.988 1.00 90.62 90 LEU A O 1
ATOM 727 N N . THR A 1 91 ? 18.125 0.102 -10.546 1.00 90.19 91 THR A N 1
ATOM 728 C CA . THR A 1 91 ? 19.218 -0.727 -10.021 1.00 90.19 91 THR A CA 1
ATOM 729 C C . THR A 1 91 ? 20.268 -1.001 -11.098 1.00 90.19 91 THR A C 1
ATOM 731 O O . THR A 1 91 ? 21.469 -0.919 -10.841 1.00 90.19 91 THR A O 1
ATOM 734 N N . GLU A 1 92 ? 19.838 -1.311 -12.322 1.00 89.94 92 GLU A N 1
ATOM 735 C CA . GLU A 1 92 ? 20.741 -1.539 -13.449 1.00 89.94 92 GLU A CA 1
ATOM 736 C C . GLU A 1 92 ? 21.478 -0.250 -13.856 1.00 89.94 92 GLU A C 1
ATOM 738 O O . GLU A 1 92 ? 22.673 -0.295 -14.156 1.00 89.94 92 GLU A O 1
ATOM 743 N N . ALA A 1 93 ? 20.802 0.902 -13.826 1.00 87.75 93 ALA A N 1
ATOM 744 C CA . ALA A 1 93 ? 21.408 2.204 -14.099 1.00 87.75 93 ALA A CA 1
ATOM 745 C C . ALA A 1 93 ? 22.481 2.578 -13.060 1.00 87.75 93 ALA A C 1
ATOM 747 O O . ALA A 1 93 ? 23.582 2.985 -13.442 1.00 87.75 93 ALA A O 1
ATOM 748 N N . GLU A 1 94 ? 22.197 2.371 -11.769 1.00 87.25 94 GLU A N 1
ATOM 749 C CA . GLU A 1 94 ? 23.142 2.609 -10.671 1.00 87.25 94 GLU A CA 1
ATOM 750 C C . GLU A 1 94 ? 24.386 1.717 -10.803 1.00 87.25 94 GLU A C 1
ATOM 752 O O . GLU A 1 94 ? 25.519 2.196 -10.725 1.00 87.25 94 GLU A O 1
ATOM 757 N N . GLN A 1 95 ? 24.193 0.426 -11.095 1.00 83.31 95 GLN A N 1
ATOM 758 C CA . GLN A 1 95 ? 25.291 -0.532 -11.271 1.00 83.31 95 GLN A CA 1
ATOM 759 C C . GLN A 1 95 ? 26.165 -0.234 -12.493 1.00 83.31 95 GLN A C 1
ATOM 761 O O . GLN A 1 95 ? 27.366 -0.512 -12.477 1.00 83.31 95 GLN A O 1
ATOM 766 N N . LYS A 1 96 ? 25.584 0.328 -13.558 1.00 82.19 96 LYS A N 1
ATOM 767 C CA . LYS A 1 96 ? 26.318 0.698 -14.775 1.00 82.19 96 LYS A CA 1
ATOM 768 C C . LYS A 1 96 ? 27.101 2.005 -14.640 1.00 82.19 96 LYS A C 1
ATOM 770 O O . LYS A 1 96 ? 27.855 2.327 -15.557 1.00 82.19 96 LYS A O 1
ATOM 775 N N . G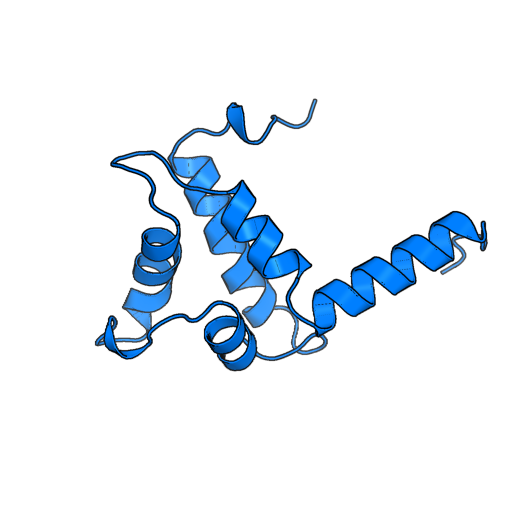LY A 1 97 ? 26.956 2.744 -13.535 1.00 64.38 97 GLY A N 1
ATOM 776 C CA . GLY A 1 97 ? 27.656 4.012 -13.318 1.00 64.38 97 GLY A CA 1
ATOM 777 C C . GLY A 1 97 ? 27.365 5.052 -14.402 1.00 64.38 97 GLY A C 1
ATOM 778 O O . GLY A 1 97 ? 28.224 5.885 -14.694 1.00 64.38 97 GLY A O 1
ATOM 779 N N . LEU A 1 98 ? 26.189 4.976 -15.039 1.00 58.91 98 LEU A N 1
ATOM 780 C CA . LEU A 1 98 ? 25.764 5.997 -15.990 1.00 58.91 98 LEU A CA 1
ATOM 781 C C . LEU A 1 98 ? 25.711 7.332 -15.232 1.00 58.91 98 LEU A C 1
ATOM 783 O O . LEU A 1 98 ? 25.092 7.383 -14.165 1.00 58.91 98 LEU A O 1
ATOM 787 N N . PRO A 1 99 ? 26.402 8.385 -15.711 1.00 49.78 99 PRO A N 1
ATOM 788 C CA . PRO A 1 99 ? 26.369 9.673 -15.045 1.00 49.78 99 PRO A CA 1
ATOM 789 C C . PRO A 1 99 ? 24.917 10.131 -14.975 1.00 49.78 99 PRO A C 1
ATOM 791 O O . PRO A 1 99 ? 24.159 10.014 -15.940 1.00 49.78 99 PRO A O 1
ATOM 794 N N . ASN A 1 100 ? 24.540 10.578 -13.784 1.00 50.97 100 ASN A N 1
ATOM 795 C CA . ASN A 1 100 ? 23.226 11.099 -13.461 1.00 50.97 100 ASN A CA 1
ATOM 796 C C . ASN A 1 100 ? 23.090 12.485 -14.118 1.00 50.97 100 ASN A C 1
ATOM 798 O O . ASN A 1 100 ? 23.128 13.501 -13.434 1.00 50.97 100 ASN A O 1
ATOM 802 N N . ASP A 1 101 ? 23.028 12.510 -15.448 1.00 54.88 101 ASP A N 1
ATOM 803 C CA . ASP A 1 101 ? 22.897 13.717 -16.256 1.00 54.88 101 ASP A CA 1
ATOM 804 C C . ASP A 1 101 ? 21.496 13.724 -16.893 1.00 54.88 101 ASP A C 1
ATOM 806 O O . ASP A 1 101 ? 21.309 13.362 -18.059 1.00 54.88 101 ASP A O 1
ATOM 810 N N . LEU A 1 102 ? 20.512 14.129 -16.087 1.00 45.78 102 LEU A N 1
ATOM 811 C CA . LEU A 1 102 ? 19.308 14.839 -16.528 1.00 45.78 102 LEU A CA 1
ATOM 812 C C . LEU A 1 102 ? 19.233 16.171 -15.779 1.00 45.78 102 LEU A C 1
ATOM 814 O O . LEU A 1 102 ? 19.413 16.156 -14.540 1.00 45.78 102 LEU A O 1
#

Secondary structure (DSSP, 8-state):
-PPPGGG--HHHHHHHHHHHHHHHHH-SSS--HHHHHHHTT--GGG-SSGGGHHHHHHHHTEEETTEE-HHHHHHHHHTSHHHHHHHHHHHHHHHTT-----

Sequence (102 aa):
MPKQISDLTPREQKDVILSFLIDFADHDEEGDLLSYLDHIGFDLRVIRHVKELPAAFVAKYRLKTGKYDVDRAANDLATWPPIAARIAELTEAEQKGLPNDL

Nearest PDB structures (foldseek):
  2dqr-assembly1_B  TM=2.915E-01  e=4.908E+00  Bacillus subtilis

Solvent-accessible surface area (backbone atoms only — not comparable to full-atom values): 6258 Å² total; per-residue (Å²): 129,86,77,54,82,90,72,49,50,57,63,54,43,48,53,58,58,50,45,63,62,48,51,46,76,76,39,83,83,72,53,56,61,66,61,52,38,54,74,71,66,55,68,69,81,81,46,94,48,78,87,41,46,69,61,53,56,54,52,75,36,48,77,48,93,76,38,64,41,54,68,58,54,52,47,54,50,52,65,34,67,57,49,32,50,51,52,51,53,53,52,52,43,62,76,66,62,61,76,90,81,128

Foldseek 3Di:
DDDDPVRDWLVRLLVLLLVVVVCQVVDPDQDHPVLLCVLLVPDPVVDPDPVCVSVSSQVVQDPDVGDGNSVVSVVSQCPRVSNVVVVVVVVVCVVVPDPPDD

pLDDT: mean 86.48, std 13.15, range [43.19, 96.69]